Protein AF-C6LF33-F1 (afdb_monomer)

Radius of gyration: 16.65 Å; Cα contacts (8 Å, |Δi|>4): 73; chains: 1; bounding box: 51×32×42 Å

Structure (mmCIF, N/CA/C/O backbone):
data_AF-C6LF33-F1
#
_entry.id   AF-C6LF33-F1
#
loop_
_atom_site.group_PDB
_atom_site.id
_atom_site.type_symbol
_atom_site.label_atom_id
_atom_site.label_alt_id
_atom_site.label_comp_id
_atom_site.label_asym_id
_atom_site.label_entity_id
_atom_site.label_seq_id
_atom_site.pdbx_PDB_ins_code
_atom_site.Cartn_x
_atom_site.Cartn_y
_atom_site.Cartn_z
_atom_site.occupancy
_atom_site.B_iso_or_equiv
_atom_site.auth_seq_id
_atom_site.auth_comp_id
_atom_site.auth_asym_id
_atom_site.auth_atom_id
_atom_site.pdbx_PDB_model_num
ATOM 1 N N . MET A 1 1 ? -7.109 -6.842 3.384 1.00 69.00 1 MET A N 1
ATOM 2 C CA . MET A 1 1 ? -6.847 -5.379 3.464 1.00 69.00 1 MET A CA 1
ATOM 3 C C . MET A 1 1 ? -8.089 -4.529 3.251 1.00 69.00 1 MET A C 1
ATOM 5 O O . MET A 1 1 ? -8.235 -3.508 3.916 1.00 69.00 1 MET A O 1
ATOM 9 N N . GLU A 1 2 ? -8.982 -4.930 2.352 1.00 79.81 2 GLU A N 1
ATOM 10 C CA . GLU A 1 2 ? -10.220 -4.202 2.073 1.00 79.81 2 GLU A CA 1
ATOM 11 C C . GLU A 1 2 ? -11.126 -4.077 3.301 1.00 79.81 2 GLU A C 1
ATOM 13 O O . GLU A 1 2 ? -11.611 -2.991 3.618 1.00 79.81 2 GLU A O 1
ATOM 18 N N . GLU A 1 3 ? -11.231 -5.145 4.094 1.00 81.25 3 GLU A N 1
ATOM 19 C CA . GLU A 1 3 ? -11.998 -5.112 5.336 1.00 81.25 3 GLU A CA 1
ATOM 20 C C . GLU A 1 3 ? -11.463 -4.122 6.377 1.00 81.25 3 GLU A C 1
ATOM 22 O O . GLU A 1 3 ? -12.257 -3.576 7.145 1.00 81.25 3 GLU A O 1
ATOM 27 N N . LEU A 1 4 ? -10.155 -3.846 6.354 1.00 82.31 4 LEU A N 1
ATOM 28 C CA . LEU A 1 4 ? -9.491 -2.856 7.208 1.00 82.31 4 LEU A CA 1
ATOM 29 C C . LEU A 1 4 ? -9.702 -1.414 6.711 1.00 82.31 4 LEU A C 1
ATOM 31 O O . LEU A 1 4 ? -9.230 -0.464 7.334 1.00 82.31 4 LEU A O 1
ATOM 35 N N . GLY A 1 5 ? -10.395 -1.238 5.582 1.00 83.31 5 GLY A N 1
ATOM 36 C CA . GLY A 1 5 ? -10.705 0.061 4.995 1.00 83.31 5 GLY A CA 1
ATOM 37 C C . GLY A 1 5 ? -9.529 0.724 4.276 1.00 83.31 5 GLY A C 1
ATOM 38 O O . GLY A 1 5 ? -9.609 1.920 3.989 1.00 83.31 5 GLY A O 1
ATOM 39 N N . LEU A 1 6 ? -8.454 -0.014 3.979 1.00 86.75 6 LEU A N 1
ATOM 40 C CA . LEU A 1 6 ? -7.239 0.543 3.371 1.00 86.75 6 LEU A CA 1
ATOM 41 C C . LEU A 1 6 ? -7.390 0.850 1.879 1.00 86.75 6 LEU A C 1
ATOM 43 O O . LEU A 1 6 ? -6.876 1.871 1.437 1.00 86.75 6 LEU A O 1
ATOM 47 N N . ASN A 1 7 ? -8.173 0.057 1.138 1.00 88.69 7 ASN A N 1
ATOM 48 C CA . ASN A 1 7 ? -8.516 0.365 -0.256 1.00 88.69 7 ASN A CA 1
ATOM 49 C C . ASN A 1 7 ? -9.173 1.760 -0.344 1.00 88.69 7 ASN A C 1
ATOM 51 O O . ASN A 1 7 ? -8.657 2.675 -0.984 1.00 88.69 7 ASN A O 1
ATOM 55 N N . THR A 1 8 ? -10.241 1.971 0.439 1.00 84.06 8 THR A N 1
ATOM 56 C CA . THR A 1 8 ? -10.929 3.273 0.505 1.00 84.06 8 THR A CA 1
ATOM 57 C C . THR A 1 8 ? -10.017 4.407 0.971 1.00 84.06 8 THR A C 1
ATOM 59 O O . THR A 1 8 ? -10.154 5.529 0.501 1.00 84.06 8 THR A O 1
ATOM 62 N N . PHE A 1 9 ? -9.074 4.132 1.878 1.00 87.00 9 PHE A N 1
ATOM 63 C CA . PHE A 1 9 ? -8.131 5.139 2.353 1.00 87.00 9 PHE A CA 1
ATOM 64 C C . PHE A 1 9 ? -7.207 5.612 1.226 1.00 87.00 9 PHE A C 1
ATOM 66 O O . PHE A 1 9 ? -7.127 6.813 0.971 1.00 87.00 9 PHE A O 1
ATOM 73 N N . CYS A 1 10 ? -6.553 4.678 0.533 1.00 84.62 10 CYS A N 1
ATOM 74 C CA . CYS A 1 10 ? -5.655 4.985 -0.576 1.00 84.62 10 CYS A CA 1
ATOM 75 C C . CYS A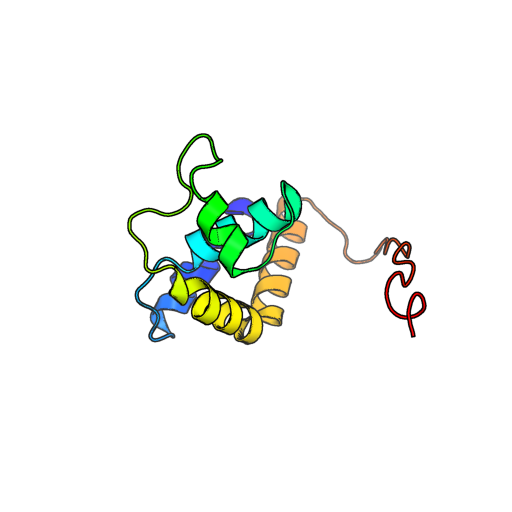 1 10 ? -6.392 5.722 -1.701 1.00 84.62 10 CYS A C 1
ATOM 77 O O . CYS A 1 10 ? -5.905 6.747 -2.175 1.00 84.62 10 CYS A O 1
ATOM 79 N N . SER A 1 11 ? -7.592 5.269 -2.069 1.00 83.25 11 SER A N 1
ATOM 80 C CA . SER A 1 11 ? -8.406 5.905 -3.113 1.00 83.25 11 SER A CA 1
ATOM 81 C C . SER A 1 11 ? -8.831 7.331 -2.743 1.00 83.25 11 SER A C 1
ATOM 83 O O . SER A 1 11 ? -8.674 8.243 -3.552 1.00 83.25 11 SER A O 1
ATOM 85 N N . SER A 1 12 ? -9.275 7.568 -1.504 1.00 81.38 12 SER A N 1
ATOM 86 C CA . SER A 1 12 ? -9.644 8.916 -1.048 1.00 81.38 12 SER A CA 1
ATOM 87 C C . SER A 1 12 ? -8.449 9.869 -0.975 1.00 81.38 12 SER A C 1
ATOM 89 O O . SER A 1 12 ? -8.603 11.063 -1.216 1.00 81.38 12 SER A O 1
ATOM 91 N N . TYR A 1 13 ? -7.254 9.364 -0.657 1.00 77.31 13 TYR A N 1
ATOM 92 C CA . TYR A 1 13 ? -6.045 10.183 -0.532 1.00 77.31 13 TYR A CA 1
ATOM 93 C C . TYR A 1 13 ? -5.292 10.402 -1.849 1.00 77.31 13 TYR A C 1
ATOM 95 O O . TYR A 1 13 ? -4.524 11.362 -1.952 1.00 77.31 13 TYR A O 1
ATOM 103 N N . LYS A 1 14 ? -5.567 9.605 -2.888 1.00 73.31 14 LYS A N 1
ATOM 104 C CA . LYS A 1 14 ? -5.111 9.893 -4.257 1.00 73.31 14 LYS A CA 1
ATOM 105 C C . LYS A 1 14 ? -5.622 11.246 -4.757 1.00 73.31 14 LYS A C 1
ATOM 107 O O . LYS A 1 14 ? -4.863 11.971 -5.379 1.00 73.31 14 LYS A O 1
ATOM 112 N N . GLY A 1 15 ? -6.848 11.646 -4.407 1.00 68.62 15 GLY A N 1
ATOM 113 C CA . GLY A 1 15 ? -7.394 12.957 -4.792 1.00 68.62 15 GLY A CA 1
ATOM 114 C C . GLY A 1 15 ? -6.664 14.162 -4.180 1.00 68.62 15 GLY A C 1
ATOM 115 O O . GLY A 1 15 ? -6.708 15.255 -4.736 1.00 68.62 15 GLY A O 1
ATOM 116 N N . PHE A 1 16 ? -5.964 13.966 -3.058 1.00 70.69 16 PHE A N 1
ATOM 117 C CA . PHE A 1 16 ? -5.228 15.021 -2.351 1.00 70.69 16 PHE A CA 1
ATOM 118 C C . PHE A 1 16 ? -3.717 14.994 -2.616 1.00 70.69 16 PHE A C 1
ATOM 120 O O . PHE A 1 16 ? -2.994 15.872 -2.147 1.00 70.69 16 PHE A O 1
ATOM 127 N N . THR A 1 17 ? -3.218 13.986 -3.334 1.00 74.56 17 THR A N 1
ATOM 128 C CA . THR A 1 17 ? -1.789 13.791 -3.602 1.00 74.56 17 THR A CA 1
ATOM 129 C C . THR A 1 17 ? -1.526 13.799 -5.105 1.00 74.56 17 THR A C 1
ATOM 131 O O . THR A 1 17 ? -2.416 13.557 -5.911 1.00 74.56 17 THR A O 1
ATOM 134 N N . LYS A 1 18 ? -0.287 14.079 -5.524 1.00 79.06 18 LYS A N 1
ATOM 135 C CA . LYS A 1 18 ? 0.097 14.050 -6.951 1.00 79.06 18 LYS A CA 1
ATOM 136 C C . LYS A 1 18 ? 0.342 12.628 -7.479 1.00 79.06 18 LYS A C 1
ATOM 138 O O . LYS A 1 18 ? 0.932 12.466 -8.544 1.00 79.06 18 LYS A O 1
ATOM 143 N N . ILE A 1 19 ? -0.068 11.603 -6.735 1.00 83.00 19 ILE A N 1
ATOM 144 C CA . ILE A 1 19 ? 0.294 10.223 -7.033 1.00 83.00 19 ILE A CA 1
ATOM 145 C C . ILE A 1 19 ? -0.597 9.672 -8.148 1.00 83.00 19 ILE A C 1
ATOM 147 O O . ILE A 1 19 ? -1.820 9.651 -8.028 1.00 83.00 19 ILE A O 1
ATOM 151 N N . ARG A 1 20 ? 0.032 9.199 -9.229 1.00 85.75 20 ARG A N 1
ATOM 152 C CA . ARG A 1 20 ? -0.647 8.690 -10.434 1.00 85.75 20 ARG A CA 1
ATOM 153 C C . ARG A 1 20 ? -0.548 7.176 -10.631 1.00 85.75 20 ARG A C 1
ATOM 155 O O . ARG A 1 20 ? -1.071 6.668 -11.611 1.00 85.75 20 ARG A O 1
ATOM 162 N N . PHE A 1 21 ? 0.100 6.464 -9.715 1.00 89.75 21 PHE A N 1
ATOM 163 C CA . PHE A 1 21 ? 0.298 5.014 -9.792 1.00 89.75 21 PHE A CA 1
ATOM 164 C C . PHE A 1 21 ? -0.533 4.264 -8.737 1.00 89.75 21 PHE A C 1
ATOM 166 O O . PHE A 1 21 ? -1.200 4.871 -7.887 1.00 89.75 21 PHE A O 1
ATOM 173 N N . ASP A 1 22 ? -0.527 2.929 -8.778 1.00 90.75 22 ASP A N 1
ATOM 174 C CA . ASP A 1 22 ? -1.270 2.103 -7.825 1.00 90.75 22 ASP A CA 1
ATOM 175 C C . ASP A 1 22 ? -0.597 1.943 -6.448 1.00 90.75 22 ASP A C 1
ATOM 177 O O . ASP A 1 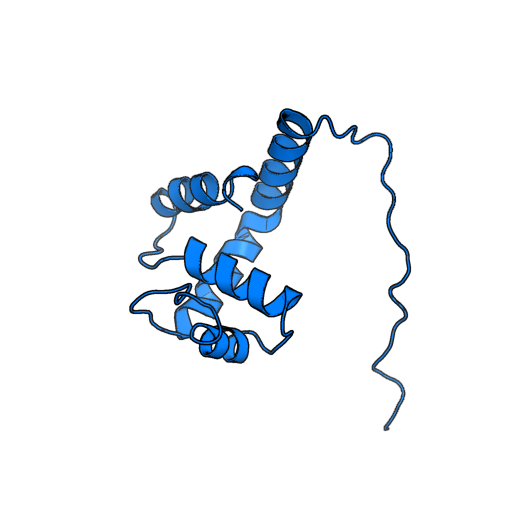22 ? -0.096 0.888 -6.078 1.00 90.75 22 ASP A O 1
ATOM 181 N N . VAL A 1 23 ? -0.652 3.000 -5.637 1.00 92.56 23 VAL A N 1
ATOM 182 C CA . VAL A 1 23 ? -0.171 2.994 -4.240 1.00 92.56 23 VAL A CA 1
ATOM 183 C C . VAL A 1 23 ? -0.729 1.828 -3.420 1.00 92.56 23 VAL A C 1
ATOM 185 O O . VAL A 1 23 ? -0.040 1.303 -2.548 1.00 92.56 23 VAL A O 1
ATOM 188 N N . TYR A 1 24 ? -1.985 1.436 -3.660 1.00 92.62 24 TYR A N 1
ATOM 189 C CA . TYR A 1 24 ? -2.619 0.378 -2.881 1.00 92.62 24 TYR A CA 1
ATOM 190 C C . TYR A 1 24 ? -2.030 -0.990 -3.230 1.00 92.62 24 TYR A C 1
ATOM 192 O O . TYR A 1 24 ? -1.695 -1.744 -2.315 1.00 92.62 24 TYR A O 1
ATOM 200 N N . GLY A 1 25 ? -1.838 -1.285 -4.517 1.00 93.81 25 GLY A N 1
ATOM 201 C CA . GLY A 1 25 ? -1.127 -2.476 -4.978 1.00 93.81 25 GLY A CA 1
ATOM 202 C C . GLY A 1 25 ? 0.301 -2.546 -4.440 1.00 93.81 25 GLY A C 1
ATOM 203 O O . GLY A 1 25 ? 0.687 -3.565 -3.870 1.00 93.81 25 GLY A O 1
ATOM 204 N N . PHE A 1 26 ? 1.055 -1.441 -4.489 1.00 94.88 26 PHE A N 1
ATOM 205 C CA . PHE A 1 26 ? 2.425 -1.417 -3.959 1.00 94.88 26 PHE A CA 1
ATOM 206 C C . PHE A 1 26 ? 2.445 -1.669 -2.445 1.00 94.88 26 PHE A C 1
ATOM 208 O O . PHE A 1 26 ? 3.251 -2.459 -1.953 1.00 94.88 26 PHE A O 1
ATOM 215 N N . ALA A 1 27 ? 1.528 -1.054 -1.691 1.00 93.94 27 ALA A N 1
ATOM 216 C CA . ALA A 1 27 ? 1.402 -1.288 -0.255 1.00 93.94 27 ALA A CA 1
ATOM 217 C C . ALA A 1 27 ? 1.005 -2.741 0.064 1.00 93.94 27 ALA A C 1
ATOM 219 O O . ALA A 1 27 ? 1.519 -3.324 1.020 1.00 93.94 27 ALA A O 1
ATOM 220 N N . ARG A 1 28 ? 0.116 -3.343 -0.739 1.00 93.62 28 ARG A N 1
ATOM 221 C CA . ARG A 1 28 ? -0.255 -4.761 -0.630 1.00 93.62 28 ARG A CA 1
ATOM 222 C C . ARG A 1 28 ? 0.944 -5.667 -0.842 1.00 93.62 28 ARG A C 1
ATOM 224 O O . ARG A 1 28 ? 1.204 -6.500 0.022 1.00 93.62 28 ARG A O 1
ATOM 231 N N . LEU A 1 29 ? 1.672 -5.476 -1.940 1.00 95.00 29 LEU A N 1
ATOM 232 C CA . LEU A 1 29 ? 2.840 -6.284 -2.275 1.00 95.00 29 LEU A CA 1
ATOM 233 C C . LEU A 1 29 ? 3.916 -6.177 -1.190 1.00 95.00 29 LEU A C 1
ATOM 235 O O . LEU A 1 29 ? 4.415 -7.195 -0.722 1.00 95.00 29 LEU A O 1
ATOM 239 N N . LEU A 1 30 ? 4.204 -4.962 -0.710 1.00 94.62 30 LEU A N 1
ATOM 240 C CA . LEU A 1 30 ? 5.152 -4.740 0.385 1.00 94.62 30 LEU A CA 1
ATOM 241 C C . LEU A 1 30 ? 4.751 -5.474 1.668 1.00 94.62 30 LEU A C 1
ATOM 243 O O . LEU A 1 30 ? 5.600 -6.063 2.333 1.00 94.62 30 LEU A O 1
ATOM 247 N N . ILE A 1 31 ? 3.467 -5.445 2.028 1.00 91.75 31 ILE A N 1
ATOM 248 C CA . ILE A 1 31 ? 2.979 -6.098 3.246 1.00 91.75 31 ILE A CA 1
ATOM 249 C C . ILE A 1 31 ? 2.992 -7.621 3.091 1.00 91.75 31 ILE A C 1
ATOM 251 O O . ILE A 1 31 ? 3.450 -8.308 4.000 1.00 91.75 31 ILE A O 1
ATOM 255 N N . PHE A 1 32 ? 2.545 -8.156 1.955 1.00 92.44 32 PHE A N 1
ATOM 256 C CA . PHE A 1 32 ? 2.565 -9.598 1.708 1.00 92.44 32 PHE A CA 1
ATOM 257 C C . PHE A 1 32 ? 3.987 -10.144 1.628 1.00 92.44 32 PHE A C 1
ATOM 259 O O . PHE A 1 32 ? 4.292 -11.110 2.323 1.00 92.44 32 PHE A O 1
ATOM 266 N N . GLY A 1 33 ? 4.884 -9.476 0.901 1.00 93.25 33 GLY A N 1
ATOM 267 C CA . GLY A 1 33 ? 6.285 -9.882 0.818 1.00 93.25 33 GLY A CA 1
ATOM 268 C C . GLY A 1 33 ? 6.954 -9.877 2.188 1.00 93.25 33 GLY A C 1
ATOM 269 O O . GLY A 1 33 ? 7.641 -10.825 2.550 1.00 93.25 33 GLY A O 1
ATOM 270 N N . ARG A 1 34 ? 6.670 -8.877 3.032 1.00 91.62 34 ARG A N 1
ATOM 271 C CA . ARG A 1 34 ? 7.214 -8.828 4.398 1.00 91.62 34 ARG A CA 1
ATOM 272 C C . ARG A 1 34 ? 6.699 -9.937 5.314 1.00 91.62 34 ARG A C 1
ATOM 274 O O . ARG A 1 34 ? 7.396 -10.275 6.263 1.00 91.62 34 ARG A O 1
ATOM 281 N N . LEU A 1 35 ? 5.499 -10.457 5.062 1.00 90.62 35 LEU A N 1
ATOM 282 C CA . LEU A 1 35 ? 4.897 -11.532 5.852 1.00 90.62 35 LEU A CA 1
ATOM 283 C C . LEU A 1 35 ? 5.311 -12.921 5.358 1.00 90.62 35 LEU A C 1
ATOM 285 O O . LEU A 1 35 ? 5.535 -13.805 6.177 1.00 90.62 35 LEU A O 1
ATOM 289 N N . LEU A 1 36 ? 5.395 -13.115 4.041 1.00 92.19 36 LEU A N 1
ATOM 290 C CA . LEU A 1 36 ? 5.605 -14.429 3.430 1.00 92.19 36 LEU A CA 1
ATOM 291 C C . LEU A 1 36 ? 7.078 -14.722 3.128 1.00 92.19 36 LEU A C 1
ATOM 293 O O . LEU A 1 36 ? 7.532 -15.840 3.342 1.00 92.19 36 LEU A O 1
ATOM 297 N N . SER A 1 37 ? 7.825 -13.736 2.628 1.00 91.12 37 SER A N 1
ATOM 298 C CA . SER A 1 37 ? 9.229 -13.894 2.226 1.00 91.12 37 SER A CA 1
ATOM 299 C C . SER A 1 37 ? 9.989 -12.575 2.428 1.00 91.12 37 SER A C 1
ATOM 301 O O . SER A 1 37 ? 10.201 -11.814 1.473 1.00 91.12 37 SER A O 1
ATOM 303 N N . PRO A 1 38 ? 10.354 -12.248 3.686 1.00 92.31 38 PRO A N 1
ATOM 304 C CA . PRO A 1 38 ? 10.920 -10.953 4.032 1.00 92.31 38 PRO A CA 1
ATOM 305 C C . PRO A 1 38 ? 12.174 -10.640 3.216 1.00 92.31 38 PRO A C 1
ATOM 307 O O . PRO A 1 38 ? 13.178 -11.344 3.280 1.00 92.31 38 PRO A O 1
ATOM 310 N N . SER A 1 39 ? 12.135 -9.533 2.483 1.00 91.19 39 SER A N 1
ATOM 311 C CA . SER A 1 39 ? 13.235 -9.095 1.627 1.00 91.19 39 SER A CA 1
ATOM 312 C C . SER A 1 39 ? 13.447 -7.581 1.722 1.00 91.19 39 SER A C 1
ATOM 314 O O . SER A 1 39 ? 12.780 -6.880 2.498 1.00 91.19 39 SER A O 1
ATOM 316 N N . SER A 1 40 ? 14.440 -7.058 0.998 1.00 91.25 40 SER A N 1
ATOM 317 C CA . SER A 1 40 ? 14.626 -5.611 0.874 1.00 91.25 40 SER A CA 1
ATOM 318 C C . SER A 1 40 ? 13.481 -4.992 0.063 1.00 91.25 40 SER A C 1
ATOM 320 O O . SER A 1 40 ? 12.863 -5.663 -0.751 1.00 91.25 40 SER A O 1
ATOM 322 N N . LYS A 1 41 ? 13.216 -3.694 0.254 1.00 90.06 41 LYS A N 1
ATOM 323 C CA . LYS A 1 41 ? 12.056 -2.984 -0.329 1.00 90.06 41 LYS A CA 1
ATOM 324 C C . LYS A 1 41 ? 11.936 -3.195 -1.845 1.00 90.06 41 LYS A C 1
ATOM 326 O O . LYS A 1 41 ? 10.874 -3.525 -2.351 1.00 90.06 41 LYS A O 1
ATOM 331 N N . CYS A 1 42 ? 13.051 -3.041 -2.550 1.00 89.56 42 CYS A N 1
ATOM 332 C CA . CYS A 1 42 ? 13.144 -3.225 -3.993 1.00 89.56 42 CYS A CA 1
ATOM 333 C C . CYS A 1 42 ? 13.187 -4.706 -4.402 1.00 89.56 42 CYS A C 1
ATOM 335 O O . CYS A 1 42 ? 12.643 -5.054 -5.446 1.00 89.56 42 CYS A O 1
ATOM 337 N N . ALA A 1 43 ? 13.754 -5.599 -3.580 1.00 90.38 43 ALA A N 1
ATOM 338 C CA . ALA A 1 43 ? 13.639 -7.038 -3.818 1.00 90.38 43 ALA A CA 1
ATOM 339 C C . ALA A 1 43 ? 12.188 -7.527 -3.680 1.00 90.38 43 ALA A C 1
ATOM 341 O O . ALA A 1 43 ? 11.775 -8.383 -4.451 1.00 90.38 43 ALA A O 1
ATOM 342 N N . THR A 1 44 ? 11.393 -6.937 -2.783 1.00 93.44 44 THR A N 1
ATOM 343 C CA . THR A 1 44 ? 9.969 -7.260 -2.622 1.00 93.44 44 THR A CA 1
ATOM 344 C C . THR A 1 44 ? 9.155 -6.959 -3.881 1.00 93.44 44 THR A C 1
ATOM 346 O O . THR A 1 44 ? 8.212 -7.680 -4.177 1.00 93.44 44 THR A O 1
ATOM 349 N N . ILE A 1 45 ? 9.537 -5.956 -4.678 1.00 94.69 45 ILE A N 1
ATOM 350 C CA . ILE A 1 45 ? 8.867 -5.682 -5.961 1.00 94.69 45 ILE A CA 1
ATOM 351 C C . ILE A 1 45 ? 9.103 -6.802 -6.974 1.00 94.69 45 ILE A C 1
ATOM 353 O O . ILE A 1 45 ? 8.208 -7.144 -7.734 1.00 94.69 45 ILE A O 1
ATOM 357 N N . ARG A 1 46 ? 10.277 -7.440 -6.940 1.00 92.31 46 ARG A N 1
ATOM 358 C CA . ARG A 1 46 ? 10.586 -8.579 -7.819 1.00 92.31 46 ARG A CA 1
ATOM 359 C C . ARG A 1 46 ? 9.794 -9.836 -7.462 1.00 92.31 46 ARG A C 1
ATOM 361 O O . ARG A 1 46 ? 9.679 -10.713 -8.300 1.00 92.31 46 ARG A O 1
ATOM 368 N N . GLN A 1 47 ? 9.237 -9.899 -6.253 1.00 92.31 47 GLN A N 1
ATOM 369 C CA . GLN A 1 47 ? 8.373 -10.996 -5.812 1.00 92.31 47 GLN A CA 1
ATOM 370 C C . GLN A 1 47 ? 6.950 -10.883 -6.379 1.00 92.31 47 GLN A C 1
ATOM 372 O O . GLN A 1 47 ? 6.109 -11.711 -6.055 1.00 92.31 47 GLN A O 1
ATOM 377 N N . ASN A 1 48 ? 6.635 -9.849 -7.172 1.00 93.62 48 ASN A N 1
ATOM 378 C CA . ASN A 1 48 ? 5.289 -9.632 -7.703 1.00 93.62 48 ASN A CA 1
ATOM 379 C C . ASN A 1 48 ? 4.729 -10.856 -8.442 1.00 93.62 48 ASN A C 1
ATOM 381 O O . ASN A 1 48 ? 3.542 -11.139 -8.315 1.00 93.62 48 ASN A O 1
ATOM 385 N N . ASP A 1 49 ? 5.597 -11.588 -9.140 1.00 92.25 49 ASP A N 1
ATOM 386 C CA . ASP A 1 49 ? 5.237 -12.754 -9.951 1.00 92.25 49 ASP A CA 1
ATOM 387 C C . ASP A 1 49 ? 5.310 -14.082 -9.171 1.00 92.25 49 ASP A C 1
ATOM 389 O O . ASP A 1 49 ? 4.968 -15.132 -9.707 1.00 92.25 49 ASP A O 1
ATOM 393 N N . ASP A 1 50 ? 5.716 -14.052 -7.894 1.00 91.69 50 ASP A N 1
ATOM 394 C CA . ASP A 1 50 ? 5.784 -15.245 -7.032 1.00 91.69 50 ASP A CA 1
ATOM 395 C C . ASP A 1 50 ? 4.395 -15.661 -6.499 1.00 91.69 50 ASP A C 1
ATOM 397 O O . ASP A 1 50 ? 4.235 -16.717 -5.879 1.00 91.69 50 ASP A O 1
ATOM 401 N N . TYR A 1 51 ? 3.379 -14.816 -6.694 1.00 88.69 51 TYR A N 1
ATOM 402 C CA . TYR A 1 51 ? 2.004 -15.042 -6.253 1.00 88.69 51 TYR A CA 1
ATOM 403 C C . TYR A 1 51 ? 1.178 -15.745 -7.335 1.00 88.69 51 TYR A C 1
ATOM 405 O O . TYR A 1 51 ? 1.511 -15.709 -8.514 1.00 88.69 51 TYR A O 1
ATOM 413 N N . TYR A 1 52 ? 0.054 -16.356 -6.938 1.00 90.25 52 TYR A N 1
ATOM 414 C CA . TYR A 1 52 ? -0.861 -17.021 -7.880 1.00 90.25 52 TYR A CA 1
ATOM 415 C C . TYR A 1 52 ? -1.324 -16.091 -9.016 1.00 90.25 52 TYR A C 1
ATOM 417 O O . TYR A 1 52 ? -1.405 -16.510 -10.166 1.00 90.25 52 TYR A O 1
ATOM 425 N N . GLU A 1 53 ? -1.587 -14.826 -8.686 1.00 90.94 53 GLU A N 1
ATOM 426 C CA . GLU A 1 53 ? -1.787 -13.740 -9.644 1.00 90.94 53 GLU A CA 1
ATOM 427 C C . GLU A 1 53 ? -0.853 -12.582 -9.269 1.00 90.94 53 GLU A C 1
ATOM 429 O O . GLU A 1 53 ? -0.719 -12.299 -8.067 1.00 90.94 53 GLU A O 1
ATOM 434 N N . PRO A 1 54 ? -0.239 -11.896 -10.255 1.00 91.31 54 PRO A N 1
ATOM 435 C CA . PRO A 1 54 ? 0.562 -10.709 -9.997 1.00 91.31 54 PRO A CA 1
ATOM 436 C C . PRO A 1 54 ? -0.217 -9.677 -9.180 1.00 91.31 54 PRO A C 1
ATOM 438 O O . PRO A 1 54 ? -1.377 -9.374 -9.462 1.00 91.31 54 PRO A O 1
ATOM 441 N N . VAL A 1 55 ? 0.410 -9.135 -8.135 1.00 92.06 55 VAL A N 1
ATOM 442 C CA . VAL A 1 55 ? -0.245 -8.159 -7.244 1.00 92.06 55 VAL A CA 1
ATOM 443 C C . VAL A 1 55 ? -0.322 -6.775 -7.894 1.00 92.06 55 VAL A C 1
ATOM 445 O O . VAL A 1 55 ? -1.254 -6.015 -7.622 1.00 92.06 55 VAL A O 1
ATOM 448 N N . LEU A 1 56 ? 0.674 -6.452 -8.715 1.00 93.12 56 LEU A N 1
ATOM 449 C CA . LEU A 1 56 ? 0.800 -5.251 -9.526 1.00 93.12 56 LEU A CA 1
ATOM 450 C C . LEU A 1 56 ? 0.706 -5.610 -11.010 1.00 93.12 56 LEU A C 1
ATOM 452 O O . LEU A 1 56 ? 1.365 -6.550 -11.458 1.00 93.12 56 LEU A O 1
ATOM 456 N N . ASP A 1 57 ? -0.032 -4.791 -11.758 1.00 90.06 57 ASP A N 1
ATOM 457 C CA . ASP A 1 57 ? -0.008 -4.760 -13.225 1.00 90.06 57 ASP A CA 1
ATOM 458 C C . ASP A 1 57 ? 1.273 -4.061 -13.735 1.00 90.06 57 ASP A C 1
ATOM 460 O O . ASP A 1 57 ? 2.263 -3.941 -13.010 1.00 90.06 57 A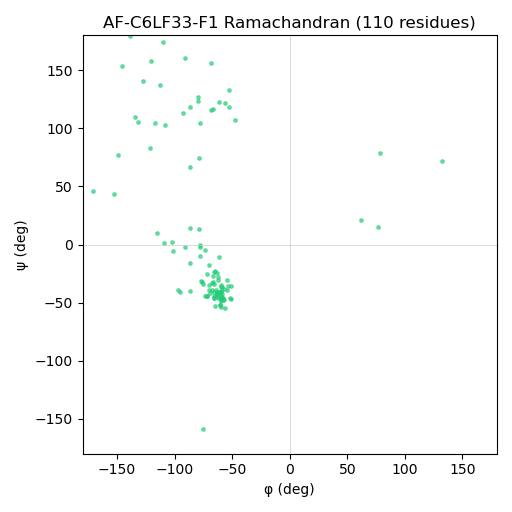SP A O 1
ATOM 464 N N . GLU A 1 58 ? 1.278 -3.560 -14.976 1.00 90.31 58 GLU A N 1
ATOM 465 C CA . GLU A 1 58 ? 2.379 -2.751 -15.513 1.00 90.31 58 GLU A CA 1
ATOM 466 C C . GLU A 1 58 ? 2.710 -1.573 -14.578 1.00 90.31 58 GLU A C 1
ATOM 468 O O . GLU A 1 58 ? 1.880 -0.703 -14.296 1.00 90.31 58 GLU A O 1
ATOM 473 N N . HIS A 1 59 ? 3.941 -1.555 -14.064 1.00 92.50 59 HIS A N 1
ATOM 474 C CA . HIS A 1 59 ? 4.356 -0.616 -13.031 1.00 92.50 59 HIS A CA 1
ATOM 475 C C . HIS A 1 59 ? 5.818 -0.196 -13.189 1.00 92.50 59 HIS A C 1
ATOM 477 O O . HIS A 1 59 ? 6.654 -0.944 -13.689 1.00 92.50 59 HIS A O 1
ATOM 483 N N . ASN A 1 60 ? 6.139 1.003 -12.697 1.00 93.62 60 ASN A N 1
ATOM 484 C CA . ASN A 1 60 ? 7.523 1.419 -12.487 1.00 93.62 60 ASN A CA 1
ATOM 485 C C . ASN A 1 60 ? 7.987 0.934 -11.097 1.00 93.62 60 ASN A C 1
ATOM 487 O O . ASN A 1 60 ? 7.407 1.384 -10.103 1.00 93.62 60 ASN A O 1
ATOM 491 N N . PRO A 1 61 ? 9.019 0.074 -10.993 1.00 92.25 61 PRO A N 1
ATOM 492 C CA . PRO A 1 61 ? 9.541 -0.407 -9.714 1.00 92.25 61 PRO A CA 1
ATOM 493 C C . PRO A 1 61 ? 9.946 0.701 -8.737 1.00 92.25 61 PRO A C 1
ATOM 495 O O . PRO A 1 61 ? 9.801 0.520 -7.528 1.00 92.25 61 PRO A O 1
ATOM 498 N N . ASP A 1 62 ? 10.394 1.857 -9.235 1.00 92.44 62 ASP A N 1
ATOM 499 C CA . ASP A 1 62 ? 10.847 2.977 -8.400 1.00 92.44 62 ASP A CA 1
ATOM 500 C C . ASP A 1 62 ? 9.714 3.600 -7.572 1.00 92.44 62 ASP A C 1
ATOM 502 O O . ASP A 1 62 ? 9.953 4.126 -6.481 1.00 92.44 62 ASP A O 1
ATOM 506 N N . ASN A 1 63 ? 8.458 3.438 -8.009 1.00 93.75 63 ASN A N 1
ATOM 507 C CA . ASN A 1 63 ? 7.275 3.901 -7.276 1.00 93.75 63 ASN A CA 1
ATOM 508 C C . ASN A 1 63 ? 7.126 3.226 -5.896 1.00 93.75 63 ASN A C 1
ATOM 510 O O . ASN A 1 63 ? 6.317 3.662 -5.070 1.00 93.75 63 ASN A O 1
ATOM 514 N N . VAL A 1 64 ? 7.902 2.173 -5.605 1.00 94.25 64 VAL A N 1
ATOM 515 C CA . VAL A 1 64 ? 7.995 1.596 -4.258 1.00 94.25 64 VAL A CA 1
ATOM 516 C C . VAL A 1 64 ? 8.441 2.631 -3.228 1.00 94.25 64 VAL A C 1
ATOM 518 O O . VAL A 1 64 ? 7.923 2.641 -2.112 1.00 94.25 64 VAL A O 1
ATOM 521 N N . TYR A 1 65 ? 9.361 3.527 -3.591 1.00 93.19 65 TYR A N 1
ATOM 522 C CA . TYR A 1 65 ? 9.879 4.545 -2.680 1.00 93.19 65 TYR A CA 1
ATOM 523 C C . TYR A 1 65 ? 8.846 5.645 -2.438 1.00 93.19 65 TYR A C 1
ATOM 525 O O . TYR A 1 65 ? 8.544 5.942 -1.284 1.00 93.19 65 TYR A O 1
ATOM 533 N N . ASP A 1 66 ? 8.182 6.116 -3.494 1.00 92.38 66 ASP A N 1
ATOM 534 C CA . ASP A 1 66 ? 7.058 7.051 -3.372 1.00 92.38 66 ASP A CA 1
ATOM 535 C C . ASP A 1 66 ? 5.909 6.465 -2.533 1.00 92.38 66 ASP A C 1
ATOM 537 O O . ASP A 1 66 ? 5.257 7.161 -1.750 1.00 92.38 66 ASP A O 1
ATOM 541 N N . THR A 1 67 ? 5.662 5.155 -2.655 1.00 93.25 67 THR A N 1
ATOM 542 C CA . THR A 1 67 ? 4.676 4.449 -1.824 1.00 93.25 67 THR A CA 1
ATOM 543 C C . THR A 1 67 ? 5.072 4.473 -0.352 1.00 93.25 67 THR A C 1
ATOM 545 O O . THR A 1 67 ? 4.224 4.686 0.517 1.00 93.25 67 THR A O 1
ATOM 548 N N . LEU A 1 68 ? 6.350 4.254 -0.047 1.00 92.50 68 LEU A N 1
ATOM 549 C CA . LEU A 1 68 ? 6.849 4.278 1.326 1.00 92.50 68 LEU A CA 1
ATOM 550 C C . LEU A 1 68 ? 6.744 5.677 1.935 1.00 92.50 68 LEU A C 1
ATOM 552 O O . LEU A 1 68 ? 6.302 5.798 3.079 1.00 92.50 68 LEU A O 1
ATOM 556 N N . ASP A 1 69 ? 7.056 6.718 1.167 1.00 92.50 69 ASP A N 1
ATOM 557 C CA . ASP A 1 69 ? 6.887 8.108 1.592 1.00 92.50 69 ASP A CA 1
ATOM 558 C C . ASP A 1 69 ? 5.414 8.447 1.839 1.00 92.50 69 ASP A C 1
ATOM 560 O O . ASP A 1 69 ? 5.070 9.071 2.851 1.00 92.50 69 ASP A O 1
ATOM 564 N N . PHE A 1 70 ? 4.514 7.966 0.975 1.00 92.00 70 PHE A N 1
ATOM 565 C CA . PHE A 1 70 ? 3.073 8.083 1.185 1.00 92.00 70 PHE A CA 1
ATOM 566 C C . PHE A 1 70 ? 2.622 7.403 2.484 1.00 92.00 70 PHE A C 1
ATOM 568 O O . PHE A 1 70 ? 1.878 8.010 3.263 1.00 92.00 70 PHE A O 1
ATOM 575 N N . ILE A 1 71 ? 3.061 6.163 2.735 1.00 91.69 71 ILE A N 1
ATOM 576 C CA . ILE A 1 71 ? 2.720 5.417 3.955 1.00 91.69 71 ILE A CA 1
ATOM 577 C C . ILE A 1 71 ? 3.261 6.150 5.184 1.00 91.69 71 ILE A C 1
ATOM 579 O O . ILE A 1 71 ? 2.522 6.335 6.150 1.00 91.69 71 ILE A O 1
ATOM 583 N N . CYS A 1 72 ? 4.514 6.608 5.142 1.00 93.19 72 CYS A N 1
ATOM 584 C CA . CYS A 1 72 ? 5.156 7.328 6.239 1.00 93.19 72 CYS A CA 1
ATOM 585 C C . CYS A 1 72 ? 4.396 8.617 6.581 1.00 93.19 72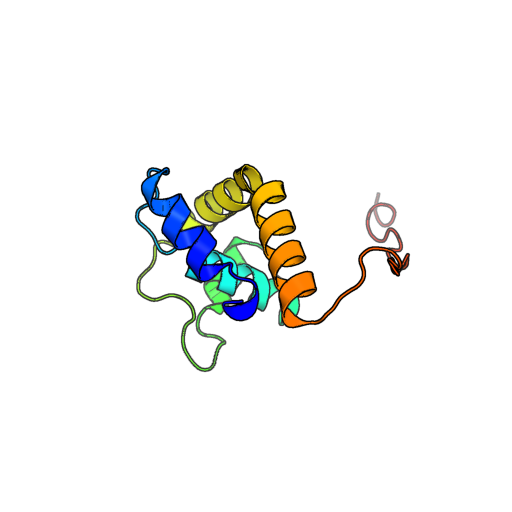 CYS A C 1
ATOM 587 O O . CYS A 1 72 ? 4.001 8.826 7.731 1.00 93.19 72 CYS A O 1
ATOM 589 N N . SER A 1 73 ? 4.076 9.418 5.562 1.00 92.00 73 SER A N 1
ATOM 590 C CA . SER A 1 73 ? 3.345 10.685 5.700 1.00 92.00 73 SER A CA 1
ATOM 591 C C . SER A 1 73 ? 1.927 10.509 6.255 1.00 92.00 73 SER A C 1
ATOM 593 O O . SER A 1 73 ? 1.350 11.433 6.826 1.00 92.00 73 SER A O 1
ATOM 595 N N . ASN A 1 74 ? 1.339 9.322 6.085 1.00 91.62 74 ASN A N 1
ATOM 596 C CA . ASN A 1 74 ? -0.037 9.026 6.469 1.00 91.62 74 ASN A CA 1
ATOM 597 C C . ASN A 1 74 ? -0.161 7.973 7.582 1.00 91.62 74 ASN A C 1
ATOM 599 O O . ASN A 1 74 ? -1.280 7.538 7.874 1.00 91.62 74 ASN A O 1
ATOM 603 N N . LYS A 1 75 ? 0.944 7.583 8.235 1.00 92.56 75 LYS A N 1
ATOM 604 C CA . LYS A 1 75 ? 0.994 6.437 9.162 1.00 92.56 75 LYS A CA 1
ATOM 605 C C . LYS A 1 75 ? -0.084 6.488 10.247 1.00 92.56 75 LYS A C 1
ATOM 607 O O . LYS A 1 75 ? -0.797 5.512 10.461 1.00 92.56 75 LYS A O 1
ATOM 612 N N . ASP A 1 76 ? -0.275 7.648 10.874 1.00 92.94 76 ASP A N 1
ATOM 613 C CA . ASP A 1 76 ? -1.195 7.791 12.007 1.00 92.94 76 ASP A CA 1
ATOM 614 C C . ASP A 1 76 ? -2.654 7.673 11.554 1.00 92.94 76 ASP A C 1
ATOM 616 O O . ASP A 1 76 ? -3.496 7.083 12.234 1.00 92.94 76 ASP A O 1
ATOM 620 N N . LYS A 1 77 ? -2.951 8.174 10.351 1.00 91.94 77 LYS A N 1
ATOM 621 C CA . LYS A 1 77 ? -4.278 8.075 9.736 1.00 91.94 77 LYS A CA 1
ATOM 622 C C . LYS A 1 77 ? -4.590 6.636 9.335 1.00 91.94 77 LYS A C 1
ATOM 624 O O . LYS A 1 77 ? -5.704 6.171 9.575 1.00 91.94 77 LYS A O 1
ATOM 629 N N . ILE A 1 78 ? -3.603 5.935 8.776 1.00 91.75 78 ILE A N 1
ATOM 630 C CA . ILE A 1 78 ? -3.697 4.517 8.416 1.00 91.75 78 ILE A CA 1
ATOM 631 C C . ILE A 1 78 ? -3.974 3.681 9.671 1.00 91.75 78 ILE A C 1
ATOM 633 O O . ILE A 1 78 ? -4.971 2.961 9.713 1.00 91.75 78 ILE A O 1
ATOM 637 N N . ILE A 1 79 ? -3.169 3.837 10.727 1.00 91.00 79 ILE A N 1
ATOM 638 C CA . ILE A 1 79 ? -3.342 3.115 11.999 1.00 91.00 79 ILE A CA 1
ATOM 639 C C . ILE A 1 79 ? -4.727 3.392 12.595 1.00 91.00 79 ILE A C 1
ATOM 641 O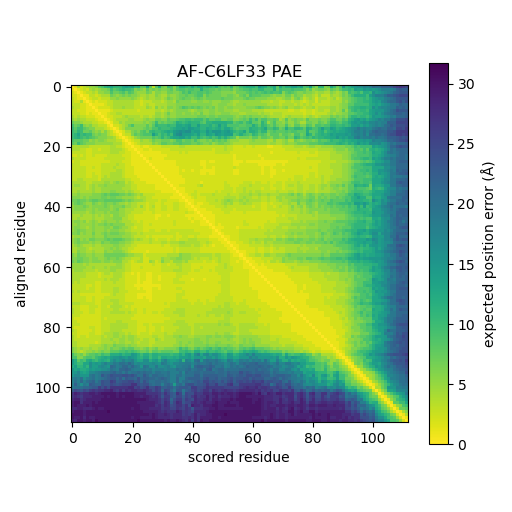 O . ILE A 1 79 ? -5.451 2.463 12.956 1.00 91.00 79 ILE A O 1
ATOM 645 N N . ARG A 1 80 ? -5.155 4.660 12.636 1.00 90.75 80 ARG A N 1
ATOM 646 C CA . ARG A 1 80 ? -6.483 5.033 13.142 1.00 90.75 80 ARG A CA 1
ATOM 647 C C . ARG A 1 80 ? -7.612 4.394 12.335 1.00 90.75 80 ARG A C 1
ATOM 649 O O . ARG A 1 80 ? -8.605 3.954 12.919 1.00 90.75 80 ARG A O 1
ATOM 656 N N . ARG A 1 81 ? -7.483 4.335 11.007 1.00 90.31 81 ARG A N 1
ATOM 657 C CA . ARG A 1 81 ? -8.469 3.712 10.112 1.00 90.31 81 ARG A CA 1
ATOM 658 C C . ARG A 1 81 ? -8.564 2.208 10.345 1.00 90.31 81 ARG A C 1
ATOM 660 O O . ARG A 1 81 ? -9.682 1.700 10.446 1.00 90.31 81 ARG A O 1
ATOM 667 N N . ILE A 1 82 ? -7.425 1.530 10.478 1.00 89.50 82 ILE A N 1
ATOM 668 C CA . ILE A 1 82 ? -7.354 0.099 10.795 1.00 89.50 82 ILE A CA 1
ATOM 669 C C . ILE A 1 82 ? -8.027 -0.158 12.143 1.00 89.50 82 ILE A C 1
ATOM 671 O O . ILE A 1 82 ? -8.976 -0.935 12.202 1.00 89.50 82 ILE A O 1
ATOM 675 N N . ASN A 1 83 ? -7.623 0.560 13.195 1.00 87.94 83 ASN A N 1
ATOM 676 C CA . ASN A 1 83 ? -8.190 0.407 14.536 1.00 87.94 83 ASN A CA 1
ATOM 677 C C . ASN A 1 83 ? -9.702 0.634 14.546 1.00 87.94 83 ASN A C 1
ATOM 679 O O . ASN A 1 83 ? -10.449 -0.192 15.058 1.00 87.94 83 ASN A O 1
ATOM 683 N N . THR A 1 84 ? -10.170 1.713 13.917 1.00 88.94 84 THR A N 1
ATOM 684 C CA . THR A 1 84 ? -11.608 2.007 13.824 1.00 88.94 84 THR A CA 1
ATOM 685 C C . THR A 1 84 ? -12.364 0.884 13.112 1.00 88.94 84 THR A C 1
ATOM 687 O O . THR A 1 84 ? -13.470 0.532 13.515 1.00 88.94 84 THR A O 1
ATOM 690 N N . SER A 1 85 ? -11.784 0.318 12.052 1.00 87.81 85 SER A N 1
ATOM 691 C CA . SER A 1 85 ? -12.403 -0.778 11.301 1.00 87.81 85 SER A CA 1
ATOM 692 C C . SER A 1 85 ? -12.422 -2.077 12.111 1.00 87.81 85 SER A C 1
ATOM 694 O O . SER A 1 85 ? -13.439 -2.764 12.111 1.00 87.81 85 SER A O 1
ATOM 696 N N . LEU A 1 86 ? -11.355 -2.376 12.859 1.00 85.81 86 LEU A N 1
ATOM 697 C CA . LEU A 1 86 ? -11.269 -3.538 13.749 1.00 85.81 86 LEU A CA 1
ATOM 698 C C . LEU A 1 86 ? -12.252 -3.452 14.919 1.00 85.81 86 LEU A C 1
ATOM 700 O O . LEU A 1 86 ? -12.956 -4.420 15.181 1.00 85.81 86 LEU A O 1
ATOM 704 N N . VAL A 1 87 ? -12.353 -2.302 15.589 1.00 87.06 87 VAL A N 1
ATOM 705 C CA . VAL A 1 87 ? -13.331 -2.097 16.673 1.00 87.06 87 VAL A CA 1
ATOM 706 C C . VAL A 1 87 ? -14.752 -2.303 16.146 1.00 87.06 87 VAL A C 1
ATOM 708 O O . VAL A 1 87 ? -15.535 -3.029 16.749 1.00 87.06 87 VAL A O 1
ATOM 711 N N . LYS A 1 88 ? -15.074 -1.720 14.983 1.00 86.06 88 LYS A N 1
ATOM 712 C CA . LYS A 1 88 ? -16.416 -1.820 14.391 1.00 86.06 88 LYS A CA 1
ATOM 713 C C . LYS A 1 88 ? -16.780 -3.226 13.918 1.00 86.06 88 LYS A C 1
ATOM 715 O O . LYS A 1 88 ? -17.940 -3.598 14.030 1.00 86.06 88 LYS A O 1
ATOM 720 N N . LYS A 1 89 ? -15.835 -3.967 13.333 1.00 84.06 89 LYS A N 1
ATOM 721 C CA . LYS A 1 89 ? -16.118 -5.259 12.683 1.00 84.06 89 LYS A CA 1
ATOM 722 C C . LYS A 1 89 ? -15.836 -6.467 13.564 1.00 84.06 89 LYS A C 1
ATOM 724 O O . LYS A 1 89 ? -16.585 -7.430 13.520 1.00 84.06 89 LYS A O 1
ATOM 729 N N . ALA A 1 90 ? -14.757 -6.420 14.337 1.00 78.38 90 ALA A N 1
ATOM 730 C CA . ALA A 1 90 ? -14.291 -7.540 15.148 1.00 78.38 90 ALA A CA 1
ATOM 731 C C . ALA A 1 90 ? -14.639 -7.383 16.638 1.00 78.38 90 ALA A C 1
ATOM 733 O O . ALA A 1 90 ? -14.226 -8.211 17.442 1.00 78.38 90 ALA A O 1
ATOM 734 N N . GLY A 1 91 ? -15.340 -6.308 17.029 1.00 74.38 91 GLY A N 1
ATOM 735 C CA . GLY A 1 91 ? -15.724 -6.060 18.425 1.00 74.38 91 GLY A CA 1
ATOM 736 C C . GLY A 1 91 ? -14.532 -5.902 19.374 1.00 74.38 91 GLY A C 1
ATOM 737 O O . GLY A 1 91 ? -14.669 -6.105 20.578 1.00 74.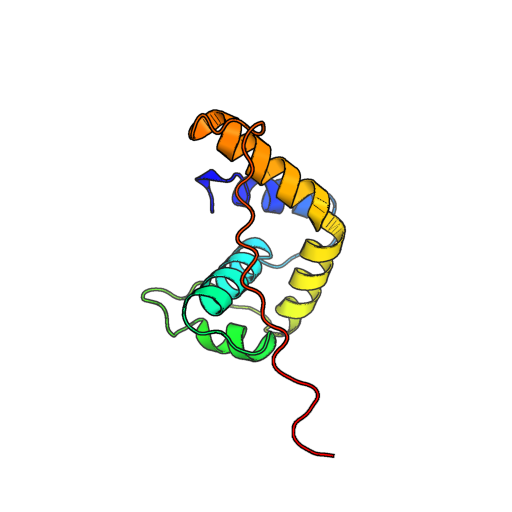38 91 GLY A O 1
ATOM 738 N N . ARG A 1 92 ? -13.343 -5.579 18.845 1.00 70.44 92 ARG A N 1
ATOM 739 C CA . ARG A 1 92 ? -12.115 -5.472 19.637 1.00 70.44 92 ARG A CA 1
ATOM 740 C C . ARG A 1 92 ? -12.268 -4.372 20.690 1.00 70.44 92 ARG A C 1
ATOM 742 O O . ARG A 1 92 ? -12.455 -3.212 20.329 1.00 70.44 92 ARG A O 1
ATOM 749 N N . SER A 1 93 ? -12.098 -4.717 21.967 1.00 66.19 93 SER A N 1
ATOM 7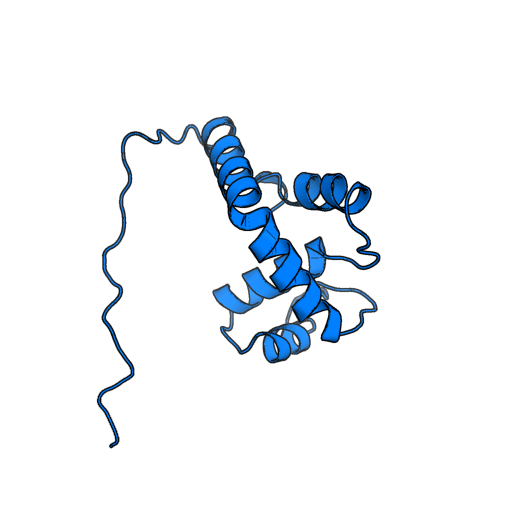50 C CA . SER A 1 93 ? -11.943 -3.721 23.031 1.00 66.19 93 SER A CA 1
ATOM 751 C C . SER A 1 93 ? -10.498 -3.195 23.044 1.00 66.19 93 SER A C 1
ATOM 75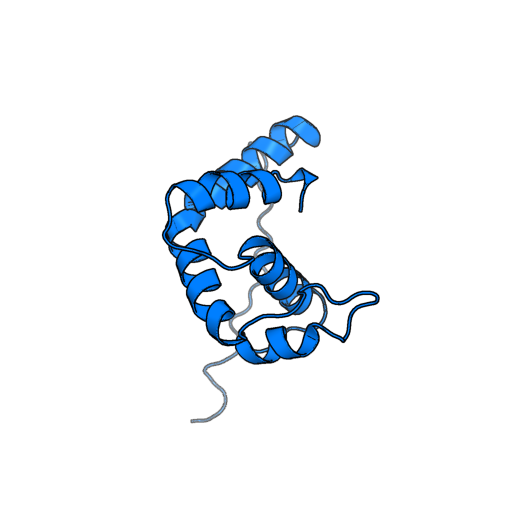3 O O . SER A 1 93 ? -9.562 -3.998 23.079 1.00 66.19 93 SER A O 1
ATOM 755 N N . PRO A 1 94 ? -10.272 -1.870 22.993 1.00 64.31 94 PRO A N 1
ATOM 756 C CA . PRO A 1 94 ? -8.940 -1.285 23.139 1.00 64.31 94 PRO A CA 1
ATOM 757 C C . PRO A 1 94 ? -8.417 -1.316 24.587 1.00 64.31 94 PRO A C 1
ATOM 759 O O . PRO A 1 94 ? -7.273 -0.934 24.805 1.00 64.31 94 PRO A O 1
ATOM 762 N N . GLU A 1 95 ? -9.221 -1.762 25.560 1.00 63.38 95 GLU A N 1
ATOM 763 C CA . GLU A 1 95 ? -8.865 -1.778 26.989 1.00 63.38 95 GLU A CA 1
ATOM 764 C C . GLU A 1 95 ? -7.814 -2.838 27.345 1.00 63.38 95 GLU A C 1
ATOM 766 O O . GLU A 1 95 ? -7.068 -2.666 28.305 1.00 63.38 95 GLU A O 1
ATOM 771 N N . ILE A 1 96 ? -7.715 -3.917 26.560 1.00 62.53 96 ILE A N 1
ATOM 772 C CA . ILE A 1 96 ? -6.748 -4.999 26.774 1.00 62.53 96 ILE A CA 1
ATOM 773 C C . ILE A 1 96 ? -5.805 -5.047 25.571 1.00 62.53 96 ILE A C 1
ATOM 775 O O . ILE A 1 96 ? -6.164 -5.505 24.483 1.00 62.53 96 ILE A O 1
ATOM 779 N N . ILE A 1 97 ? -4.580 -4.553 25.760 1.00 63.47 97 ILE A N 1
ATOM 780 C CA . ILE A 1 97 ? -3.514 -4.609 24.757 1.00 63.47 97 ILE A CA 1
ATOM 781 C C . ILE A 1 97 ? -2.478 -5.626 25.232 1.00 63.47 97 ILE A C 1
ATOM 783 O O . ILE A 1 97 ? -1.657 -5.327 26.092 1.00 63.47 97 ILE A O 1
ATOM 787 N N . TYR A 1 98 ? -2.497 -6.822 24.646 1.00 59.97 98 TYR A N 1
ATOM 788 C CA . TYR A 1 98 ? -1.359 -7.735 24.728 1.00 59.97 98 TYR A CA 1
ATOM 789 C C . TYR A 1 98 ? -0.294 -7.254 23.740 1.00 59.97 98 TYR A C 1
ATOM 791 O O . TYR A 1 98 ? -0.458 -7.391 22.527 1.00 59.97 98 TYR A O 1
ATOM 799 N N . TYR A 1 99 ? 0.769 -6.639 24.253 1.00 61.97 99 TYR A N 1
ATOM 800 C CA . TYR A 1 99 ? 2.005 -6.434 23.506 1.00 61.97 99 TYR A CA 1
ATOM 801 C C . TYR A 1 99 ? 2.939 -7.607 23.808 1.00 61.97 99 TYR A C 1
ATOM 803 O O . TYR A 1 99 ? 3.377 -7.787 24.941 1.00 61.97 99 TYR A O 1
ATOM 811 N N . ASP A 1 100 ? 3.210 -8.427 22.796 1.00 63.31 100 ASP A N 1
ATOM 812 C CA . ASP A 1 100 ? 4.248 -9.453 22.867 1.00 63.31 100 ASP A CA 1
ATOM 813 C C . ASP A 1 100 ? 5.617 -8.755 22.925 1.00 63.31 100 ASP A C 1
ATOM 815 O O . ASP A 1 100 ? 5.990 -8.014 22.014 1.00 63.31 100 ASP A O 1
ATOM 819 N N . VAL A 1 101 ? 6.333 -8.932 24.038 1.00 49.00 101 VAL A N 1
ATOM 820 C CA . VAL A 1 101 ? 7.619 -8.273 24.336 1.00 49.00 101 VAL A CA 1
ATOM 821 C C . VAL A 1 101 ? 8.821 -9.040 23.777 1.00 49.00 101 VAL A C 1
ATOM 823 O O . VAL A 1 101 ? 9.966 -8.757 24.127 1.00 49.00 101 VAL A O 1
ATOM 826 N N . THR A 1 102 ? 8.594 -9.994 22.877 1.00 57.41 102 THR A N 1
ATOM 827 C CA . THR A 1 102 ? 9.659 -10.817 22.303 1.00 57.41 102 THR A CA 1
ATOM 828 C C . THR A 1 102 ? 10.298 -10.144 21.082 1.00 57.41 102 THR A C 1
ATOM 830 O O . THR A 1 102 ? 10.181 -10.617 19.957 1.00 57.41 102 THR A O 1
ATOM 833 N N . ASN A 1 103 ? 10.998 -9.024 21.284 1.00 55.19 103 ASN A N 1
ATOM 834 C CA . ASN A 1 103 ? 11.949 -8.507 20.294 1.00 55.19 103 ASN A CA 1
ATOM 835 C C . ASN A 1 103 ? 13.337 -8.419 20.940 1.00 55.19 103 ASN A C 1
ATOM 837 O O . ASN A 1 103 ? 13.749 -7.396 21.485 1.00 55.19 103 ASN A O 1
ATOM 841 N N . PHE A 1 104 ? 14.020 -9.563 20.945 1.00 51.38 104 PHE A N 1
ATOM 842 C CA . PHE A 1 104 ? 15.406 -9.702 21.367 1.00 51.38 104 PHE A CA 1
ATOM 843 C C . PHE A 1 104 ? 16.281 -8.946 20.358 1.00 51.38 104 PHE A C 1
ATOM 845 O O . PHE A 1 104 ? 16.310 -9.300 19.179 1.00 51.38 104 PHE A O 1
ATOM 852 N N . TYR A 1 105 ? 16.981 -7.901 20.810 1.00 55.03 105 TYR A N 1
ATOM 853 C CA . TYR A 1 105 ? 18.060 -7.260 20.058 1.00 55.03 105 TYR A CA 1
ATOM 854 C C . TYR A 1 105 ? 19.003 -8.341 19.517 1.00 55.03 105 TYR A C 1
ATOM 856 O O . TYR A 1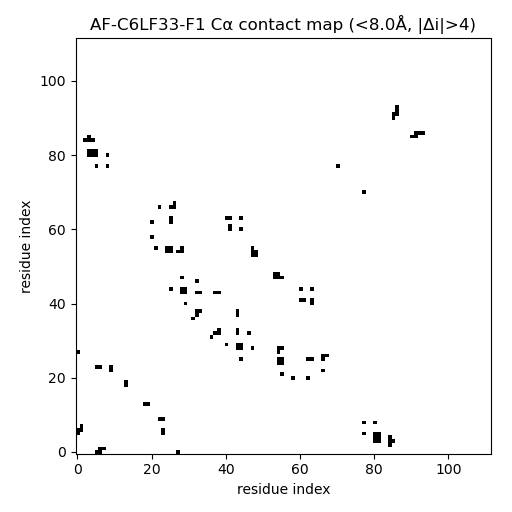 105 ? 19.757 -8.950 20.268 1.00 55.03 105 TYR A O 1
ATOM 864 N N . SER A 1 106 ? 18.958 -8.587 18.213 1.00 51.72 106 SER A N 1
ATOM 865 C CA . SER A 1 106 ? 19.931 -9.425 17.521 1.00 51.72 106 SER A CA 1
ATOM 866 C C . SER A 1 106 ? 20.376 -8.643 16.299 1.00 51.72 106 SER A C 1
ATOM 868 O O . SER A 1 106 ? 19.587 -8.513 15.369 1.00 51.72 106 SER A O 1
ATOM 870 N N . LEU A 1 107 ? 21.601 -8.100 16.367 1.00 44.50 107 LEU A N 1
ATOM 871 C CA . LEU A 1 107 ? 22.469 -7.562 15.296 1.00 44.50 107 LEU A CA 1
ATOM 872 C C . LEU A 1 107 ? 23.064 -6.183 15.645 1.00 44.50 107 LEU A C 1
ATOM 874 O O . LEU A 1 107 ? 22.678 -5.185 15.049 1.00 44.50 107 LEU A O 1
ATOM 878 N N . THR A 1 108 ? 24.023 -6.155 16.581 1.00 40.28 108 THR A N 1
ATOM 879 C CA . THR A 1 108 ? 25.222 -5.273 16.556 1.00 40.28 108 THR A CA 1
ATOM 880 C C . THR A 1 108 ? 26.223 -5.663 17.654 1.00 40.28 108 THR A C 1
ATOM 882 O O . THR A 1 108 ? 26.728 -4.817 18.383 1.00 40.28 108 THR A O 1
ATOM 885 N N . ASN A 1 109 ? 26.513 -6.962 17.817 1.00 47.59 109 ASN A N 1
ATOM 886 C CA . ASN A 1 109 ? 27.730 -7.344 18.547 1.00 47.59 109 ASN A CA 1
ATOM 887 C C . ASN A 1 109 ? 28.311 -8.705 18.140 1.00 47.59 109 ASN A C 1
ATOM 889 O O . ASN A 1 109 ? 28.693 -9.513 18.981 1.00 47.59 109 ASN A O 1
ATOM 893 N N . ILE A 1 110 ? 28.351 -8.974 16.834 1.00 49.41 110 ILE A N 1
ATOM 894 C CA . ILE A 1 110 ? 29.227 -10.009 16.284 1.00 49.41 110 ILE A CA 1
ATOM 895 C C . ILE A 1 110 ? 29.903 -9.386 15.056 1.00 49.41 110 ILE A C 1
ATOM 897 O O . ILE A 1 110 ? 29.224 -9.144 14.062 1.00 49.41 110 ILE A O 1
ATOM 901 N N . MET A 1 111 ? 31.214 -9.140 15.196 1.00 41.56 111 MET A N 1
ATOM 902 C CA . MET A 1 111 ? 32.188 -8.575 14.237 1.00 41.56 111 MET A CA 1
ATOM 903 C C . MET A 1 111 ? 32.137 -7.046 14.063 1.00 41.56 111 MET A C 1
ATOM 905 O O . MET A 1 111 ? 31.487 -6.545 13.150 1.00 41.56 111 MET A O 1
ATOM 909 N N . ASP A 1 112 ? 32.710 -6.280 14.999 1.00 41.19 112 ASP A N 1
ATOM 910 C CA . ASP A 1 112 ? 34.139 -5.891 15.071 1.00 41.19 112 ASP A CA 1
ATOM 911 C C . ASP A 1 112 ? 34.424 -5.069 16.345 1.00 41.19 112 ASP A C 1
ATOM 913 O O . ASP A 1 112 ? 33.575 -4.222 16.713 1.00 41.19 112 ASP A O 1
#

Organism: NCBI:txid478749

Sequence (112 aa):
MEELGLNTFCSSYKGFTKIRFDVYGFARLLIFGRLLSPSSKCATIRQNDDYYEPVLDEHNPDNVYDTLDFICSNKDKIIRRINTSLVKKAGRSPEIIYYDVTNFYSLTNIMD

Foldseek 3Di:
DVLLVVVVVVVVCVVVDPDDADLVLLVVLQVCCCVPPNDPLLVSQVCQVVDPHRSDDDDDSVCSVVSVVVCVVCVVVSVVSSVVSCCVPVVDDPPDDDDDPPDPDDDDPDDD

Solvent-accessible surface area (backbone atoms only — not comparable to full-atom values): 7072 Å² total; per-residue (Å²): 101,64,83,38,45,49,55,62,47,47,60,63,47,39,80,79,44,94,64,88,68,67,53,57,36,52,53,47,41,51,52,49,27,56,74,77,57,70,62,53,79,73,57,30,60,70,48,34,72,78,44,100,59,58,60,58,75,98,73,67,77,71,52,54,56,60,37,50,51,52,46,64,78,38,42,70,61,51,53,50,43,35,50,54,33,41,37,73,72,69,67,52,64,84,88,69,76,88,75,84,83,85,73,77,92,80,89,88,86,82,90,133

Secondary structure (DSSP, 8-state):
-GGGTHHHHHHHHHTTS---S-HHHHHHHHHHHHHHS---HHHHHHGGGGSSS-SSSS--TTHHHHHHHHHHHTHHHHHHHHHHHHHHHH---TT-----------SSSS--

pLDDT: mean 82.45, std 14.68, range [40.28, 95.0]

Mean predicted aligned error: 9.0 Å